Protein AF-A0ABD6F3B0-F1 (afdb_monomer_lite)

pLDDT: mean 87.51, std 12.32, range [41.25, 98.06]

Structure (mmCIF, N/CA/C/O backbone):
data_AF-A0ABD6F3B0-F1
#
_entry.id   AF-A0ABD6F3B0-F1
#
loop_
_atom_site.group_PDB
_atom_site.id
_atom_site.type_symbol
_atom_site.label_atom_id
_atom_site.label_alt_id
_atom_site.label_comp_id
_atom_site.label_asym_id
_atom_site.label_entity_id
_atom_site.label_seq_id
_atom_site.pdbx_PDB_ins_code
_atom_site.Cartn_x
_atom_site.Cartn_y
_atom_site.Cartn_z
_atom_site.occupancy
_atom_site.B_iso_or_equiv
_atom_site.auth_seq_id
_atom_site.auth_comp_id
_atom_site.auth_asym_id
_atom_site.auth_atom_id
_atom_site.pdbx_PDB_model_num
ATOM 1 N N . MET A 1 1 ? -14.145 -6.549 4.701 1.00 84.44 1 MET A N 1
ATOM 2 C CA . MET A 1 1 ? -13.420 -6.469 5.987 1.00 84.44 1 MET A CA 1
ATOM 3 C C . MET A 1 1 ? -13.055 -7.838 6.574 1.00 84.44 1 MET A C 1
ATOM 5 O O . MET A 1 1 ? -12.293 -7.881 7.527 1.00 84.44 1 MET A O 1
ATOM 9 N N . GLU A 1 2 ? -13.506 -8.958 5.993 1.00 87.50 2 GLU A N 1
ATOM 10 C CA . GLU A 1 2 ? -13.265 -10.314 6.526 1.00 87.50 2 GLU A CA 1
ATOM 11 C C . GLU A 1 2 ? -11.791 -10.678 6.769 1.00 87.50 2 GLU A C 1
ATOM 13 O O . GLU A 1 2 ? -11.480 -11.280 7.791 1.00 87.50 2 GLU A O 1
ATOM 18 N N . VAL A 1 3 ? -10.865 -10.265 5.891 1.00 90.44 3 VAL A N 1
ATOM 19 C CA . VAL A 1 3 ? -9.419 -10.471 6.120 1.00 90.44 3 VAL A CA 1
ATOM 20 C C . VAL A 1 3 ? -8.982 -9.819 7.434 1.00 90.44 3 VAL A C 1
ATOM 22 O O . VAL A 1 3 ? -8.340 -10.469 8.251 1.00 90.44 3 VAL A O 1
ATOM 25 N N . MET A 1 4 ? -9.394 -8.571 7.672 1.00 93.69 4 MET A N 1
ATOM 26 C CA . MET A 1 4 ? -9.050 -7.837 8.891 1.00 93.69 4 MET A CA 1
ATOM 27 C C . MET A 1 4 ? -9.622 -8.532 10.134 1.00 93.69 4 MET A C 1
ATOM 29 O O . MET A 1 4 ? -8.889 -8.766 11.089 1.00 93.69 4 MET A O 1
ATOM 33 N N . ARG A 1 5 ? -10.887 -8.982 10.089 1.00 91.25 5 ARG A N 1
ATOM 34 C CA . ARG A 1 5 ? -11.511 -9.749 11.186 1.00 91.25 5 ARG A CA 1
ATOM 35 C C . ARG A 1 5 ? -10.781 -11.054 11.481 1.00 91.25 5 ARG A C 1
ATOM 37 O O . ARG A 1 5 ? -10.513 -11.355 12.640 1.00 91.25 5 ARG A O 1
ATOM 44 N N . LYS A 1 6 ? -10.451 -11.824 10.441 1.00 93.25 6 LYS A N 1
ATOM 45 C CA . LYS A 1 6 ? -9.806 -13.138 10.572 1.00 93.25 6 LYS A CA 1
ATOM 46 C C . LYS A 1 6 ? -8.442 -13.051 11.257 1.00 93.25 6 LYS A C 1
ATOM 48 O O . LYS A 1 6 ? -8.112 -13.931 12.042 1.00 93.25 6 LYS A O 1
ATOM 53 N N . PHE A 1 7 ? -7.681 -11.996 10.975 1.00 94.81 7 PHE A N 1
ATOM 54 C CA . PHE A 1 7 ? -6.389 -11.727 11.615 1.00 94.81 7 PHE A CA 1
ATOM 55 C C . PHE A 1 7 ? -6.493 -10.813 12.843 1.00 94.81 7 PHE A C 1
ATOM 57 O O . PHE A 1 7 ? -5.473 -10.431 13.407 1.00 94.81 7 PHE A O 1
ATOM 64 N N . GLN A 1 8 ? -7.715 -10.470 13.266 1.00 95.31 8 GLN A N 1
ATOM 65 C CA . GLN A 1 8 ? -7.997 -9.584 14.399 1.00 95.31 8 GLN A CA 1
ATOM 66 C C . GLN A 1 8 ? -7.338 -8.196 14.281 1.00 95.31 8 GLN A C 1
ATOM 68 O O . GLN A 1 8 ? -7.067 -7.534 15.282 1.00 95.31 8 GLN A O 1
ATOM 73 N N . TRP A 1 9 ? -7.104 -7.727 13.055 1.00 95.88 9 TRP A N 1
ATOM 74 C CA . TRP A 1 9 ? -6.620 -6.378 12.787 1.00 95.88 9 TRP A CA 1
ATOM 75 C C . TRP A 1 9 ? -7.778 -5.388 12.891 1.00 95.88 9 TRP A C 1
ATOM 77 O O . TRP A 1 9 ? -8.666 -5.365 12.040 1.00 95.88 9 TRP A O 1
ATOM 87 N N . ARG A 1 10 ? -7.762 -4.574 13.949 1.00 95.50 10 ARG A N 1
ATOM 88 C CA . ARG A 1 10 ? -8.810 -3.579 14.224 1.00 95.50 10 ARG A CA 1
ATOM 89 C C . ARG A 1 10 ? -8.537 -2.220 13.600 1.00 95.50 10 ARG A C 1
ATOM 91 O O . ARG A 1 10 ? -9.472 -1.486 13.336 1.00 95.50 10 ARG A O 1
ATOM 98 N N . GLU A 1 11 ? -7.279 -1.900 13.324 1.00 95.94 11 GLU A N 1
ATOM 99 C CA . GLU A 1 11 ? -6.875 -0.601 12.791 1.00 95.94 11 GLU A CA 1
ATOM 100 C C . GLU A 1 11 ? -5.984 -0.793 11.568 1.00 95.94 11 GLU A C 1
ATOM 102 O O . GLU A 1 11 ? -5.012 -1.556 11.597 1.00 95.94 11 GLU A O 1
ATOM 107 N N . PHE A 1 12 ? -6.297 -0.093 10.478 1.00 97.00 12 PHE A N 1
ATOM 108 C CA . PHE A 1 12 ? -5.465 -0.120 9.281 1.00 97.00 12 PHE A CA 1
ATOM 109 C C . PHE A 1 12 ? -5.512 1.192 8.499 1.00 97.00 12 PHE A C 1
ATOM 111 O O . PHE A 1 12 ? -6.480 1.953 8.544 1.00 97.00 12 PHE A O 1
ATOM 118 N N . ALA A 1 13 ? -4.452 1.449 7.739 1.00 97.81 13 ALA A N 1
ATOM 119 C CA . ALA A 1 13 ? -4.413 2.538 6.776 1.00 97.81 13 ALA A CA 1
ATOM 120 C C . ALA A 1 13 ? -4.858 2.047 5.393 1.00 97.81 13 ALA A C 1
ATOM 122 O O . ALA A 1 13 ? -4.471 0.963 4.967 1.00 97.81 13 ALA A O 1
ATOM 123 N N . PHE A 1 14 ? -5.630 2.853 4.665 1.00 97.12 14 PHE A N 1
ATOM 124 C CA . PHE A 1 14 ? -6.062 2.568 3.300 1.00 97.12 14 PHE A CA 1
ATOM 125 C C . PHE A 1 14 ? -5.453 3.545 2.293 1.00 97.12 14 PHE A C 1
ATOM 127 O O . PHE A 1 14 ? -5.694 4.755 2.352 1.00 97.12 14 PHE A O 1
ATOM 134 N N . PHE A 1 15 ? -4.649 3.014 1.375 1.00 97.00 15 PHE A N 1
ATOM 135 C CA . PHE A 1 15 ? -3.940 3.766 0.345 1.00 97.00 15 PHE A CA 1
ATOM 136 C C . PHE A 1 15 ? -4.421 3.301 -1.028 1.00 97.00 15 PHE A C 1
ATOM 138 O O . PHE A 1 15 ? -4.426 2.103 -1.313 1.00 97.00 15 PHE A O 1
ATOM 145 N N . TYR A 1 16 ? -4.830 4.230 -1.889 1.00 94.81 16 TYR A N 1
ATOM 146 C CA . TYR A 1 16 ? -5.362 3.878 -3.203 1.00 94.81 16 TYR A CA 1
ATOM 147 C C . TYR A 1 16 ? -4.930 4.853 -4.291 1.00 94.81 16 TYR A C 1
ATOM 149 O O . TYR A 1 16 ? -4.895 6.057 -4.064 1.00 94.81 16 TYR A O 1
ATOM 157 N N . SER A 1 17 ? -4.631 4.351 -5.487 1.00 91.75 17 SER A N 1
ATOM 158 C CA . SER A 1 17 ? -4.384 5.199 -6.658 1.00 91.75 17 SER A CA 1
ATOM 159 C C . SER A 1 17 ? -5.673 5.493 -7.421 1.00 91.75 17 SER A C 1
ATOM 161 O O . SER A 1 17 ? -6.550 4.633 -7.495 1.00 91.75 17 SER A O 1
ATOM 163 N N . LEU A 1 18 ? -5.755 6.659 -8.064 1.00 83.94 18 LEU A N 1
ATOM 164 C CA . LEU A 1 18 ? -6.753 6.928 -9.099 1.00 83.94 18 LEU A CA 1
ATOM 165 C C . LEU A 1 18 ? -6.061 7.126 -10.447 1.00 83.94 18 LEU A C 1
ATOM 167 O O . LEU A 1 18 ? -5.337 8.096 -10.644 1.00 83.94 18 LEU A O 1
ATOM 171 N N . THR A 1 19 ? -6.304 6.245 -11.410 1.00 70.81 19 THR A N 1
ATOM 172 C CA . THR A 1 19 ? -5.935 6.509 -12.801 1.00 70.81 19 THR A CA 1
ATOM 173 C C . THR A 1 19 ? -6.893 7.504 -13.446 1.00 70.81 19 THR A C 1
ATOM 175 O O . THR A 1 19 ? -8.114 7.497 -13.243 1.00 70.81 19 THR A O 1
ATOM 178 N N . THR A 1 20 ? -6.326 8.352 -14.297 1.00 62.16 20 THR A N 1
ATOM 179 C CA . THR A 1 20 ? -7.057 9.309 -15.128 1.00 62.16 20 THR A CA 1
ATOM 180 C C . THR A 1 20 ? -7.864 8.621 -16.234 1.00 62.16 20 THR A C 1
ATOM 182 O O . THR A 1 20 ? -8.819 9.197 -16.757 1.00 62.16 20 THR A O 1
ATOM 185 N N . THR A 1 21 ? -7.552 7.364 -16.567 1.00 59.34 21 THR A N 1
ATOM 186 C CA . THR A 1 21 ? -8.248 6.626 -17.627 1.00 59.34 21 THR A CA 1
ATOM 187 C C . THR A 1 21 ? -9.588 6.057 -17.137 1.00 59.34 21 THR A C 1
ATOM 189 O O . THR A 1 21 ? -9.670 5.366 -16.124 1.00 59.34 21 THR A O 1
ATOM 192 N N . ARG A 1 22 ? -10.686 6.296 -17.876 1.00 54.09 22 ARG A N 1
ATOM 193 C CA . ARG A 1 22 ? -12.033 5.797 -17.504 1.00 54.09 22 ARG A CA 1
ATOM 194 C C . ARG A 1 22 ? -12.107 4.269 -17.354 1.00 54.09 22 ARG A C 1
ATOM 196 O O . ARG A 1 22 ? -12.860 3.794 -16.513 1.00 54.09 22 ARG A O 1
ATOM 203 N N . LYS A 1 23 ? -11.325 3.507 -18.131 1.00 54.81 23 LYS A N 1
ATOM 204 C CA . LYS A 1 23 ? -11.248 2.032 -18.047 1.00 54.81 23 LYS A CA 1
ATOM 205 C C . LYS A 1 23 ? -10.444 1.528 -16.843 1.00 54.81 23 LYS A C 1
ATOM 207 O O . LYS A 1 23 ? -10.473 0.334 -16.555 1.00 54.81 23 LYS A O 1
ATOM 212 N N . GLY A 1 24 ? -9.715 2.411 -16.167 1.00 60.75 24 GLY A N 1
ATOM 213 C CA . GLY A 1 24 ? -8.752 2.019 -15.159 1.00 60.75 24 GLY A CA 1
ATOM 214 C C . GLY A 1 24 ? -9.192 2.239 -13.715 1.00 60.75 24 GLY A C 1
ATOM 215 O O . GLY A 1 24 ? -8.512 1.691 -12.872 1.00 60.75 24 GLY A O 1
ATOM 216 N N . ARG A 1 25 ? -10.305 2.941 -13.426 1.00 75.94 25 ARG A N 1
ATOM 217 C CA . ARG A 1 25 ? -10.750 3.371 -12.074 1.00 75.94 25 ARG A CA 1
ATOM 218 C C . ARG A 1 25 ? -11.211 2.239 -11.138 1.00 75.94 25 ARG A C 1
ATOM 220 O O . ARG A 1 25 ? -12.235 2.350 -10.469 1.00 75.94 25 ARG A O 1
ATOM 227 N N . LYS A 1 26 ? -10.511 1.114 -11.086 1.00 86.88 26 LYS A N 1
ATOM 228 C CA . LYS A 1 26 ? -10.891 -0.026 -10.244 1.00 86.88 26 LYS A CA 1
ATOM 229 C C . LYS A 1 26 ? -10.703 0.308 -8.771 1.00 86.88 26 LYS A C 1
ATOM 231 O O . LYS A 1 26 ? -11.579 0.010 -7.962 1.00 86.88 26 LYS A O 1
ATOM 236 N N . CYS A 1 27 ? -9.618 1.001 -8.437 1.00 90.12 27 CYS A N 1
ATOM 237 C CA . CYS A 1 27 ? -9.350 1.395 -7.062 1.00 90.12 27 CYS A CA 1
ATOM 238 C C . CYS A 1 27 ? -10.310 2.473 -6.560 1.00 90.12 27 CYS A C 1
ATOM 240 O O . CYS A 1 27 ? -10.605 2.478 -5.371 1.00 90.12 27 CYS A O 1
ATOM 242 N N . TYR A 1 28 ? -10.895 3.288 -7.449 1.00 89.62 28 TYR A N 1
ATOM 243 C CA . TYR A 1 28 ? -12.024 4.166 -7.113 1.00 89.62 28 TYR A CA 1
ATOM 244 C C . TYR A 1 28 ? -13.231 3.379 -6.589 1.00 89.62 28 TYR A C 1
ATOM 246 O O . TYR A 1 28 ? -13.809 3.746 -5.567 1.00 89.62 28 TYR A O 1
ATOM 254 N N . TYR A 1 29 ? -13.614 2.293 -7.270 1.00 89.50 29 TYR A N 1
ATOM 255 C CA . TYR A 1 29 ? -14.739 1.466 -6.832 1.00 89.50 29 TYR A CA 1
ATOM 256 C C . TYR A 1 29 ? -14.416 0.719 -5.540 1.00 89.50 29 TYR A C 1
ATOM 258 O O . TYR A 1 29 ? -15.250 0.710 -4.644 1.00 89.50 29 TYR A O 1
ATOM 266 N N . VAL A 1 30 ? -13.196 0.185 -5.389 1.00 91.44 30 VAL A N 1
ATOM 267 C CA . VAL A 1 30 ? -12.743 -0.417 -4.119 1.00 91.44 30 VAL A CA 1
ATOM 268 C C . VAL A 1 30 ? -12.859 0.589 -2.974 1.00 91.44 30 VAL A C 1
ATOM 270 O O . VAL A 1 30 ? -13.434 0.280 -1.938 1.00 91.44 30 VAL A O 1
ATOM 273 N N . GLN A 1 31 ? -12.370 1.809 -3.184 1.00 93.00 31 GLN A N 1
ATOM 274 C CA . GLN A 1 31 ? -12.497 2.929 -2.255 1.00 93.00 31 GLN A CA 1
ATOM 275 C C . GLN A 1 31 ? -13.963 3.212 -1.888 1.00 93.00 31 GLN A C 1
ATOM 277 O O . GLN A 1 31 ? -14.307 3.345 -0.712 1.00 93.00 31 GLN A O 1
ATOM 282 N N . LYS A 1 32 ? -14.837 3.304 -2.894 1.00 91.44 32 LYS A N 1
ATOM 283 C CA . LYS A 1 32 ? -16.260 3.593 -2.700 1.00 91.44 32 LYS A CA 1
ATOM 284 C C . LYS A 1 32 ? -16.945 2.494 -1.885 1.00 91.44 32 LYS A C 1
ATOM 286 O O . LYS A 1 32 ? -17.617 2.801 -0.905 1.00 91.44 32 LYS A O 1
ATOM 291 N N . GLU A 1 33 ? -16.727 1.234 -2.249 1.00 89.50 33 GLU A N 1
ATOM 292 C CA . GLU A 1 33 ? -17.300 0.089 -1.539 1.00 89.50 33 GLU A CA 1
ATOM 293 C C . GLU A 1 33 ? -16.752 -0.035 -0.120 1.00 89.50 33 GLU A C 1
ATOM 295 O O . GLU A 1 33 ? -17.518 -0.273 0.810 1.00 89.50 33 GLU A O 1
ATOM 300 N N . LEU A 1 34 ? -15.453 0.207 0.083 1.00 91.06 34 LEU A N 1
ATOM 301 C CA . LEU A 1 34 ? -14.850 0.194 1.414 1.00 91.06 34 LEU A CA 1
ATOM 302 C C . LEU A 1 34 ? -15.521 1.215 2.345 1.00 91.06 34 LEU A C 1
ATOM 304 O O . LEU A 1 34 ? -15.797 0.902 3.499 1.00 91.06 34 LEU A O 1
ATOM 308 N N . SER A 1 35 ? -15.832 2.408 1.829 1.00 86.56 35 SER A N 1
ATOM 309 C CA . SER A 1 35 ? -16.587 3.426 2.565 1.00 86.56 35 SER A CA 1
ATOM 310 C C . SER A 1 35 ? -18.023 3.008 2.880 1.00 86.56 35 SER A C 1
ATOM 312 O O . SER A 1 35 ? -18.506 3.318 3.964 1.00 86.56 35 SER A O 1
ATOM 314 N N . ASN A 1 36 ? -18.695 2.292 1.976 1.00 86.94 36 ASN A N 1
ATOM 315 C CA . ASN A 1 36 ? -20.057 1.811 2.217 1.00 86.94 36 ASN A CA 1
ATOM 316 C C . ASN A 1 36 ? -20.091 0.739 3.312 1.00 86.94 36 ASN A C 1
ATOM 318 O O . ASN A 1 36 ? -20.965 0.757 4.175 1.00 86.94 36 ASN A O 1
ATOM 322 N N . VAL A 1 37 ? -19.135 -0.195 3.284 1.00 86.25 37 VAL A N 1
ATOM 323 C CA . VAL A 1 37 ? -19.123 -1.319 4.227 1.00 86.25 37 VAL A CA 1
ATOM 324 C C . VAL A 1 37 ? -18.544 -0.954 5.586 1.00 86.25 37 VAL A C 1
ATOM 326 O O . VAL A 1 37 ? -18.808 -1.680 6.533 1.00 86.25 37 VAL A O 1
ATOM 329 N N . GLN A 1 38 ? -17.790 0.142 5.725 1.00 82.81 38 GLN A N 1
ATOM 330 C CA . GLN A 1 38 ? -17.186 0.544 7.003 1.00 82.81 38 GLN A CA 1
ATOM 331 C C . GLN A 1 38 ? -18.221 0.637 8.137 1.00 82.81 38 GLN A C 1
ATOM 333 O O . GLN A 1 38 ? -17.975 0.144 9.230 1.00 82.81 38 GLN A O 1
ATOM 338 N N . ASN A 1 39 ? -19.414 1.166 7.854 1.00 81.50 39 ASN A N 1
ATOM 339 C CA . ASN A 1 39 ? -20.488 1.294 8.847 1.00 81.50 39 ASN A CA 1
ATOM 340 C C . ASN A 1 39 ? -21.053 -0.055 9.332 1.00 81.50 39 ASN A C 1
ATOM 342 O O . ASN A 1 39 ? -21.766 -0.093 10.329 1.00 81.50 39 ASN A O 1
ATOM 346 N N . LEU A 1 40 ? -20.756 -1.156 8.634 1.00 86.44 40 LEU A N 1
ATOM 347 C CA . LEU A 1 40 ? -21.190 -2.507 9.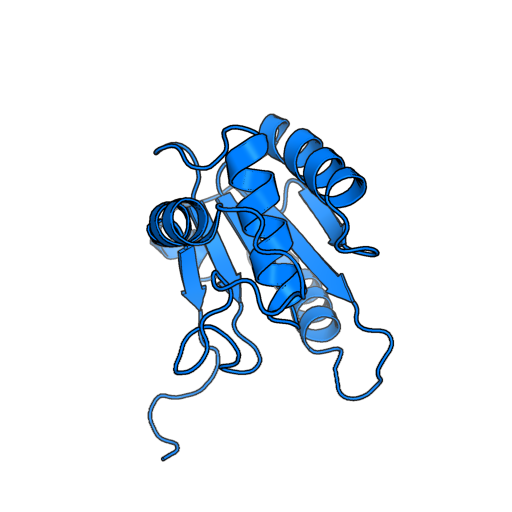000 1.00 86.44 40 LEU A CA 1
ATOM 348 C C . LEU A 1 40 ? -20.207 -3.215 9.949 1.00 86.44 40 LEU A C 1
ATOM 350 O O . LEU A 1 40 ? -20.538 -4.278 10.467 1.00 86.44 40 LEU A O 1
ATOM 354 N N . TYR A 1 41 ? -19.011 -2.656 10.164 1.00 87.94 41 TYR A N 1
ATOM 355 C CA . TYR A 1 41 ? -17.942 -3.255 10.970 1.00 87.94 41 TYR A CA 1
ATOM 356 C C . TYR A 1 41 ? -17.472 -2.263 12.036 1.00 87.94 41 TYR A C 1
ATOM 358 O O . TYR A 1 41 ? -16.452 -1.600 11.873 1.00 87.94 41 TYR A O 1
ATOM 366 N N . SER A 1 42 ? -18.229 -2.142 13.128 1.00 87.56 42 SER A N 1
ATOM 367 C CA . SER A 1 42 ? -17.938 -1.190 14.212 1.00 87.56 42 SER A CA 1
ATOM 368 C C . SER A 1 42 ? -16.669 -1.511 15.011 1.00 87.56 42 SER A C 1
ATOM 370 O O . SER A 1 42 ? -16.184 -0.658 15.747 1.00 87.56 42 SER A O 1
ATOM 372 N N . ASP A 1 43 ? -16.131 -2.723 14.878 1.00 90.31 43 ASP A N 1
ATOM 373 C CA . ASP A 1 43 ? -14.907 -3.193 15.529 1.00 90.31 43 ASP A CA 1
ATOM 374 C C . ASP A 1 43 ? -13.632 -2.942 14.706 1.00 90.31 43 ASP A C 1
ATOM 376 O O . ASP A 1 43 ? -12.535 -3.270 15.167 1.00 90.31 43 ASP A O 1
ATOM 380 N N . ILE A 1 44 ? -13.767 -2.388 13.493 1.00 94.19 44 ILE A N 1
ATOM 381 C CA . ILE A 1 44 ? -12.665 -2.148 12.561 1.00 94.19 44 ILE A CA 1
ATOM 382 C C . ILE A 1 44 ? -12.674 -0.697 12.074 1.00 94.19 44 ILE A C 1
ATOM 384 O O . ILE A 1 44 ? -13.647 -0.214 11.496 1.00 94.19 44 ILE A O 1
ATOM 388 N N . GLU A 1 45 ? -11.532 -0.029 12.203 1.00 93.38 45 GLU A N 1
ATOM 389 C CA . GLU A 1 45 ? -11.348 1.374 11.864 1.00 93.38 45 GLU A CA 1
ATOM 390 C C . GLU A 1 45 ? -10.295 1.596 10.766 1.00 93.38 45 GLU A C 1
ATOM 392 O O . GLU A 1 45 ? -9.190 1.042 10.771 1.00 93.38 45 GLU A O 1
ATOM 397 N N . ILE A 1 46 ? -10.635 2.481 9.823 1.00 95.25 46 ILE A N 1
ATOM 398 C CA . ILE A 1 46 ? -9.699 3.022 8.834 1.00 95.25 46 ILE A CA 1
ATOM 399 C C . ILE A 1 46 ? -9.049 4.280 9.423 1.00 95.25 46 ILE A C 1
ATOM 401 O O . ILE A 1 46 ? -9.522 5.393 9.192 1.00 95.25 46 ILE A O 1
ATOM 405 N N . VAL A 1 47 ? -7.947 4.113 10.157 1.00 95.88 47 VAL A N 1
ATOM 406 C CA . VAL A 1 47 ? -7.271 5.205 10.897 1.00 95.88 47 VAL A CA 1
ATOM 407 C C . VAL A 1 47 ? -6.608 6.247 9.991 1.00 95.88 47 VAL A C 1
ATOM 409 O O . VAL A 1 47 ? -6.313 7.373 10.396 1.00 95.88 47 VAL A O 1
ATOM 412 N N . LEU A 1 48 ? -6.341 5.883 8.736 1.00 96.62 48 LEU A N 1
ATOM 413 C CA . LEU A 1 48 ? -5.823 6.798 7.730 1.00 96.62 48 LEU A CA 1
ATOM 414 C C . LEU A 1 48 ? -6.297 6.387 6.347 1.00 96.62 48 LEU A C 1
ATOM 416 O O . LEU A 1 48 ? -6.188 5.229 5.960 1.00 96.62 48 LEU A O 1
ATOM 420 N N . LYS A 1 49 ? -6.729 7.367 5.560 1.00 95.94 49 LYS A N 1
ATOM 421 C CA . LYS A 1 49 ? -7.146 7.177 4.177 1.00 95.94 49 LYS A CA 1
ATOM 422 C C . LYS A 1 49 ? -6.418 8.149 3.263 1.00 95.94 49 LYS A C 1
ATOM 424 O O . LYS A 1 49 ? -6.487 9.364 3.472 1.00 95.94 49 LYS A O 1
ATOM 429 N N . ARG A 1 50 ? -5.712 7.631 2.257 1.00 95.56 50 ARG A N 1
ATOM 430 C CA . ARG A 1 50 ? -4.917 8.440 1.326 1.00 95.56 50 ARG A CA 1
ATOM 431 C C . ARG A 1 50 ? -5.111 8.009 -0.118 1.00 95.56 50 ARG A C 1
ATOM 433 O O . ARG A 1 50 ? -4.974 6.838 -0.457 1.00 95.56 50 ARG A O 1
ATOM 440 N N . GLN A 1 51 ? -5.399 9.000 -0.952 1.00 93.56 51 GLN A N 1
ATOM 441 C CA . GLN A 1 51 ? -5.268 8.880 -2.391 1.00 93.56 51 GLN A CA 1
ATOM 442 C C . GLN A 1 51 ? -3.797 9.090 -2.769 1.00 93.56 51 GLN A C 1
ATOM 444 O O . GLN A 1 51 ? -3.121 9.939 -2.189 1.00 93.56 51 GLN A O 1
ATOM 449 N N . ILE A 1 52 ? -3.312 8.292 -3.712 1.00 92.38 52 ILE A N 1
ATOM 450 C CA . ILE A 1 52 ? -2.002 8.428 -4.341 1.00 92.38 52 ILE A CA 1
ATOM 451 C C . ILE A 1 52 ? -2.244 9.067 -5.705 1.00 92.38 52 ILE A C 1
ATOM 453 O O . ILE A 1 52 ? -2.710 8.399 -6.632 1.00 92.38 52 ILE A O 1
ATOM 457 N N . ASP A 1 53 ? -1.965 10.365 -5.784 1.00 85.25 53 ASP A N 1
ATOM 458 C CA . ASP A 1 53 ? -2.123 11.164 -7.003 1.00 85.25 53 ASP A CA 1
ATOM 459 C C . ASP A 1 53 ? -0.960 10.936 -7.971 1.00 85.25 53 ASP A C 1
ATOM 461 O O . ASP A 1 53 ? -1.155 10.747 -9.170 1.00 85.25 53 ASP A O 1
ATOM 465 N N . GLU A 1 54 ? 0.251 10.878 -7.421 1.00 87.12 54 GLU A N 1
ATOM 466 C CA . GLU A 1 54 ? 1.495 10.721 -8.161 1.00 87.12 54 GLU A CA 1
ATOM 467 C C . GLU A 1 54 ? 2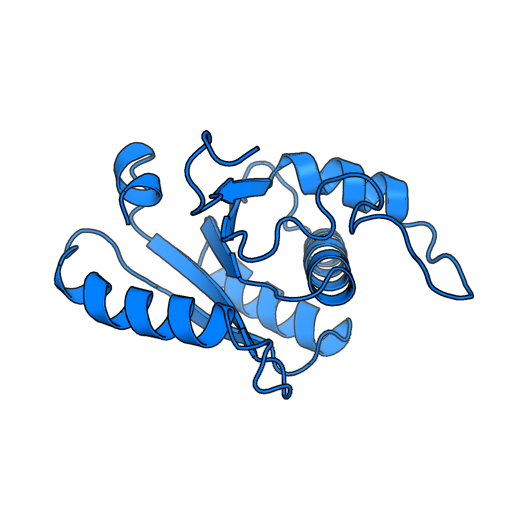.309 9.575 -7.563 1.00 87.12 54 GLU A C 1
ATOM 469 O O . GLU A 1 54 ? 2.364 9.379 -6.346 1.00 87.12 54 GLU A O 1
ATOM 474 N N . ALA A 1 55 ? 2.919 8.781 -8.442 1.00 86.94 55 ALA A N 1
ATOM 475 C CA . ALA A 1 55 ? 3.713 7.621 -8.058 1.00 86.94 55 ALA A CA 1
ATOM 476 C C . ALA A 1 55 ? 5.219 7.920 -8.001 1.00 86.94 55 ALA A C 1
ATOM 478 O O . ALA A 1 55 ? 6.024 6.996 -8.017 1.00 86.94 55 ALA A O 1
ATOM 479 N N . ASP A 1 56 ? 5.611 9.192 -7.925 1.00 90.00 56 ASP A N 1
ATOM 480 C CA . ASP A 1 56 ? 7.007 9.566 -7.737 1.00 90.00 56 ASP A CA 1
ATOM 481 C C . ASP A 1 56 ? 7.491 9.257 -6.306 1.00 90.00 56 ASP A C 1
ATOM 483 O O . ASP A 1 56 ? 6.724 9.200 -5.338 1.00 90.00 56 ASP A O 1
ATOM 487 N N . SER A 1 57 ? 8.806 9.084 -6.169 1.00 88.00 57 SER A N 1
ATOM 488 C CA . SER A 1 57 ? 9.450 8.712 -4.904 1.00 88.00 57 SER A CA 1
ATOM 489 C C . SER A 1 57 ? 9.175 9.710 -3.772 1.00 88.00 57 SER A C 1
ATOM 491 O O . SER A 1 57 ? 8.931 9.310 -2.634 1.00 88.00 57 SER A O 1
ATOM 493 N N . LYS A 1 58 ? 9.169 11.020 -4.050 1.00 92.12 58 LYS A N 1
ATOM 494 C CA . LYS A 1 58 ? 9.014 12.047 -3.010 1.00 92.12 58 LYS A CA 1
ATOM 495 C C . LYS A 1 58 ? 7.599 12.025 -2.440 1.00 92.12 58 LYS A C 1
ATOM 497 O O . LYS A 1 58 ? 7.437 12.019 -1.215 1.00 92.12 58 LYS A O 1
ATOM 502 N N . THR A 1 59 ? 6.589 11.991 -3.306 1.00 92.50 59 THR A N 1
ATOM 503 C CA . THR A 1 59 ? 5.180 11.930 -2.897 1.00 92.50 59 THR A CA 1
ATOM 504 C C . THR A 1 59 ? 4.894 10.645 -2.132 1.00 92.50 59 THR A C 1
ATOM 506 O O . THR A 1 59 ? 4.356 10.689 -1.020 1.00 92.50 59 THR A O 1
ATOM 509 N N . MET A 1 60 ? 5.329 9.503 -2.666 1.00 94.69 60 MET A N 1
ATOM 510 C CA . MET A 1 60 ? 5.080 8.197 -2.062 1.00 94.69 60 MET A CA 1
ATOM 511 C C . MET A 1 60 ? 5.731 8.064 -0.679 1.00 94.69 60 MET A C 1
ATOM 513 O O . MET A 1 60 ? 5.076 7.638 0.275 1.00 94.69 60 MET A O 1
ATOM 517 N N . ARG A 1 61 ? 6.987 8.503 -0.524 1.00 96.00 61 ARG A N 1
ATOM 518 C CA . ARG A 1 61 ? 7.680 8.506 0.775 1.00 96.00 61 ARG A CA 1
ATOM 519 C C . ARG A 1 61 ? 6.986 9.389 1.805 1.00 96.00 61 ARG A C 1
ATOM 521 O O . ARG A 1 61 ? 6.823 8.976 2.949 1.00 96.00 61 ARG A O 1
ATOM 528 N N . LYS A 1 62 ? 6.507 10.575 1.414 1.00 94.88 62 LYS A N 1
ATOM 529 C CA . LYS A 1 62 ? 5.746 11.456 2.317 1.00 94.88 62 LYS A CA 1
ATOM 530 C C . LYS A 1 62 ? 4.441 10.802 2.780 1.00 94.88 62 LYS A C 1
ATOM 532 O O . LYS A 1 62 ? 4.099 10.881 3.962 1.00 94.88 62 LYS A O 1
ATOM 537 N N . LEU A 1 63 ? 3.719 10.151 1.866 1.00 95.56 63 LEU A N 1
ATOM 538 C CA . LEU A 1 63 ? 2.492 9.422 2.193 1.00 95.56 63 LEU A CA 1
ATOM 539 C C . LEU A 1 63 ? 2.775 8.267 3.161 1.00 95.56 63 LEU A C 1
ATOM 541 O O . LEU A 1 63 ? 2.091 8.147 4.179 1.00 95.56 63 LEU A O 1
ATOM 545 N N . LEU A 1 64 ? 3.806 7.466 2.887 1.00 96.81 64 LEU A N 1
ATOM 546 C CA . LEU A 1 64 ? 4.210 6.345 3.736 1.00 96.81 64 LEU A CA 1
ATOM 547 C C . LEU A 1 64 ? 4.704 6.798 5.108 1.00 96.81 64 LEU A C 1
ATOM 549 O O . LEU A 1 64 ? 4.256 6.250 6.108 1.00 96.81 64 LEU A O 1
ATOM 553 N N . SER A 1 65 ? 5.510 7.857 5.184 1.00 95.88 65 SER A N 1
ATOM 554 C CA . SER A 1 65 ? 5.948 8.457 6.450 1.00 95.88 65 SER A CA 1
ATOM 555 C C . SER A 1 65 ? 4.755 8.904 7.311 1.00 95.88 65 SER A C 1
ATOM 557 O O . SER A 1 65 ? 4.682 8.593 8.501 1.00 95.88 65 SER A O 1
ATOM 559 N N . SER A 1 66 ? 3.737 9.529 6.701 1.00 93.88 66 SER A N 1
ATOM 560 C CA . SER A 1 66 ? 2.484 9.870 7.396 1.00 93.88 66 SER A CA 1
ATOM 561 C C . SER A 1 66 ? 1.662 8.645 7.814 1.00 93.88 66 SER A C 1
ATOM 563 O O . SER A 1 66 ? 0.854 8.759 8.739 1.00 93.88 66 SER A O 1
ATOM 565 N N . GLY A 1 67 ? 1.773 7.525 7.098 1.00 96.62 67 GLY A N 1
ATOM 566 C CA . GLY A 1 67 ? 1.124 6.263 7.450 1.00 96.62 67 GLY A CA 1
ATOM 567 C C . GLY A 1 67 ? 1.850 5.528 8.572 1.00 96.62 67 GLY A C 1
ATOM 568 O O . GLY A 1 67 ? 1.207 4.992 9.471 1.00 96.62 67 GLY A O 1
ATOM 569 N N . LYS A 1 68 ? 3.185 5.575 8.569 1.00 96.81 68 LYS A N 1
ATOM 570 C CA . LYS A 1 68 ? 4.069 4.933 9.545 1.00 96.81 68 LYS A CA 1
ATOM 571 C C . LYS A 1 68 ? 3.766 5.349 10.983 1.00 96.81 68 LYS A C 1
ATOM 573 O O . LYS A 1 68 ? 3.865 4.532 11.890 1.00 96.81 68 LYS A O 1
ATOM 578 N N . SER A 1 69 ? 3.358 6.593 11.217 1.00 94.81 69 SER A N 1
ATOM 579 C CA . SER A 1 69 ? 2.998 7.065 12.561 1.00 94.81 69 SER A CA 1
ATOM 580 C C . SER A 1 69 ? 1.602 6.642 13.035 1.00 94.81 69 SER A C 1
ATOM 582 O O . SER A 1 69 ? 1.277 6.885 14.191 1.00 94.81 69 SER A O 1
ATOM 584 N N . ARG A 1 70 ? 0.775 6.034 12.172 1.00 96.50 70 ARG A N 1
ATOM 585 C CA . ARG A 1 70 ? -0.652 5.774 12.452 1.00 96.50 70 ARG A CA 1
ATOM 586 C C . ARG A 1 70 ? -1.069 4.322 12.293 1.00 96.50 70 ARG A C 1
ATOM 588 O O . ARG A 1 70 ? -2.055 3.925 12.889 1.00 96.50 70 ARG A O 1
ATOM 595 N N . ALA A 1 71 ? -0.370 3.548 11.469 1.00 97.50 71 ALA A N 1
ATOM 596 C CA . ALA A 1 71 ? -0.760 2.180 11.175 1.00 97.50 71 ALA A CA 1
ATOM 597 C C . ALA A 1 71 ? 0.449 1.264 10.977 1.00 97.50 71 ALA A C 1
ATOM 599 O O . ALA A 1 71 ? 1.573 1.693 10.697 1.00 97.50 71 ALA A O 1
ATOM 600 N N . ARG A 1 72 ? 0.182 -0.031 11.121 1.00 97.00 72 ARG A N 1
ATOM 601 C CA . ARG A 1 72 ? 1.094 -1.139 10.810 1.00 97.00 72 ARG A CA 1
ATOM 602 C C . ARG A 1 72 ? 0.545 -2.046 9.712 1.00 97.00 72 ARG A C 1
ATOM 604 O O . ARG A 1 72 ? 1.307 -2.634 8.951 1.00 97.00 72 ARG A O 1
ATOM 611 N N . ILE A 1 73 ? -0.778 -2.073 9.576 1.00 97.81 73 ILE A N 1
ATOM 612 C CA . ILE A 1 73 ? -1.490 -2.775 8.516 1.00 97.81 73 ILE A CA 1
ATOM 613 C C . ILE A 1 73 ? -1.904 -1.761 7.453 1.00 97.81 73 ILE A C 1
ATOM 615 O O . ILE A 1 73 ? -2.554 -0.756 7.753 1.00 97.81 73 ILE A O 1
ATOM 619 N N . PHE A 1 74 ? -1.523 -2.024 6.208 1.00 98.06 74 PHE A N 1
ATOM 620 C CA . PHE A 1 74 ? -1.805 -1.160 5.068 1.00 98.06 74 PHE A CA 1
ATOM 621 C C . PHE A 1 74 ? -2.649 -1.922 4.055 1.00 98.06 74 PHE A C 1
ATOM 623 O O . PHE A 1 74 ? -2.153 -2.823 3.385 1.00 98.06 74 PHE A O 1
ATOM 630 N N . LEU A 1 75 ? -3.917 -1.549 3.909 1.00 97.06 75 LEU A N 1
ATOM 631 C CA . LEU A 1 75 ? -4.729 -1.953 2.770 1.00 97.06 75 LEU A CA 1
ATOM 632 C C . LEU A 1 75 ? -4.357 -1.069 1.578 1.00 97.06 75 LEU A C 1
ATOM 634 O O . LEU A 1 75 ? -4.436 0.157 1.653 1.00 97.06 75 LEU A O 1
ATOM 638 N N . VAL A 1 76 ? -3.947 -1.683 0.477 1.00 96.19 76 VAL A N 1
ATOM 639 C CA . VAL A 1 76 ? -3.363 -0.986 -0.668 1.00 96.19 76 VAL A CA 1
ATOM 640 C C . VAL A 1 76 ? -4.099 -1.384 -1.942 1.00 96.19 76 VAL A C 1
ATOM 642 O O . VAL A 1 76 ? -4.260 -2.567 -2.233 1.00 96.19 76 VAL A O 1
ATOM 645 N N . CYS A 1 77 ? -4.538 -0.403 -2.727 1.00 94.00 77 CYS A N 1
ATOM 646 C CA . CYS A 1 77 ? -5.085 -0.630 -4.062 1.00 94.00 77 CYS A CA 1
ATOM 647 C C . CYS A 1 77 ? -4.318 0.204 -5.090 1.00 94.00 77 CYS A C 1
ATOM 649 O O . CYS A 1 77 ? -4.415 1.430 -5.099 1.00 94.00 77 CYS A O 1
ATOM 651 N N . LEU A 1 78 ? -3.566 -0.460 -5.968 1.00 91.88 78 LEU A N 1
ATOM 652 C CA . LEU A 1 78 ? -2.734 0.189 -6.985 1.00 91.88 78 LEU A CA 1
ATOM 653 C C . LEU A 1 78 ? -3.016 -0.413 -8.360 1.00 91.88 78 LEU A C 1
ATOM 655 O O . LEU A 1 78 ? -3.049 -1.636 -8.525 1.00 91.88 78 LEU A O 1
ATOM 659 N N . GLU A 1 79 ? -3.195 0.438 -9.364 1.00 87.12 79 GLU A N 1
ATOM 660 C CA . GLU A 1 79 ? -3.729 0.023 -10.668 1.00 87.12 79 GLU A CA 1
ATOM 661 C C . GLU A 1 79 ? -2.638 -0.442 -11.641 1.00 87.12 79 GLU A C 1
ATOM 663 O O . GLU A 1 79 ? -2.874 -1.347 -12.438 1.00 87.12 79 GLU A O 1
ATOM 668 N N . THR A 1 80 ? -1.423 0.100 -11.539 1.00 87.25 80 THR A N 1
ATOM 669 C CA . THR A 1 80 ? -0.305 -0.189 -12.461 1.00 87.25 80 THR A CA 1
ATOM 670 C C . THR A 1 80 ? 0.849 -0.923 -11.774 1.00 87.25 80 THR A C 1
ATOM 672 O O . THR A 1 80 ? 0.944 -0.924 -10.546 1.00 87.25 80 THR A O 1
ATOM 675 N N . GLY A 1 81 ? 1.726 -1.568 -12.553 1.00 87.94 81 GLY A N 1
ATOM 676 C CA . GLY A 1 81 ? 2.969 -2.162 -12.046 1.00 87.94 81 GLY A CA 1
ATOM 677 C C . GLY A 1 81 ? 3.922 -1.106 -11.496 1.00 87.94 81 GLY A C 1
ATOM 678 O O . GLY A 1 81 ? 4.400 -1.244 -10.374 1.00 87.94 81 GLY A O 1
ATOM 679 N N . TYR A 1 82 ? 4.075 0.004 -12.224 1.00 89.12 82 TYR A N 1
ATOM 680 C CA . TYR A 1 82 ? 4.865 1.159 -11.797 1.00 89.12 82 TYR A CA 1
ATOM 681 C C . TYR A 1 82 ? 4.460 1.658 -10.403 1.00 89.12 82 TYR A C 1
ATOM 683 O O . TYR A 1 82 ? 5.299 1.756 -9.514 1.00 89.12 82 TYR A O 1
ATOM 691 N N . GLN A 1 83 ? 3.163 1.878 -10.159 1.00 91.12 83 GLN A N 1
ATOM 692 C CA . GLN A 1 83 ? 2.668 2.286 -8.839 1.00 91.12 83 GLN A CA 1
ATOM 693 C C . GLN A 1 83 ? 3.014 1.273 -7.739 1.00 91.12 83 GLN A C 1
ATOM 695 O O . GLN A 1 83 ? 3.469 1.676 -6.670 1.00 91.12 83 GLN A O 1
ATOM 700 N N . LYS A 1 84 ? 2.826 -0.032 -7.994 1.00 92.69 84 LYS A N 1
ATOM 701 C CA . LYS A 1 84 ? 3.174 -1.103 -7.038 1.00 92.69 84 LYS A CA 1
ATOM 702 C C . LYS A 1 84 ? 4.669 -1.088 -6.712 1.00 92.69 84 LYS A C 1
ATOM 704 O O . LYS A 1 84 ? 5.043 -1.134 -5.540 1.00 92.69 84 LYS A O 1
ATOM 709 N N . ARG A 1 85 ? 5.519 -0.946 -7.736 1.00 93.56 85 ARG A N 1
ATOM 710 C CA . ARG A 1 85 ? 6.975 -0.850 -7.582 1.00 93.56 85 ARG A CA 1
ATOM 711 C C . ARG A 1 85 ? 7.373 0.356 -6.751 1.00 93.56 85 ARG A C 1
ATOM 713 O O . ARG A 1 85 ? 8.088 0.198 -5.768 1.00 93.56 85 ARG A O 1
ATOM 720 N N . GLN A 1 86 ? 6.887 1.542 -7.110 1.00 94.00 86 GLN A N 1
ATOM 721 C CA . GLN A 1 86 ? 7.243 2.783 -6.421 1.00 94.00 86 GLN A CA 1
ATOM 722 C C . GLN A 1 86 ? 6.758 2.791 -4.972 1.00 94.00 86 GLN A C 1
ATOM 724 O O . GLN A 1 86 ? 7.473 3.269 -4.089 1.00 94.00 86 GLN A O 1
ATOM 729 N N . PHE A 1 87 ? 5.593 2.196 -4.701 1.00 95.81 87 PHE A N 1
ATOM 730 C CA . PHE A 1 87 ? 5.099 2.006 -3.342 1.00 95.81 87 PHE A CA 1
ATOM 731 C C . PHE A 1 87 ? 6.057 1.142 -2.515 1.00 95.81 87 PHE A C 1
ATOM 733 O O . PHE A 1 87 ? 6.525 1.583 -1.466 1.00 95.81 87 PHE A O 1
ATOM 740 N N . MET A 1 88 ? 6.407 -0.056 -2.995 1.00 96.75 88 MET A N 1
ATOM 741 C CA . MET A 1 88 ? 7.294 -0.956 -2.248 1.00 96.75 88 MET A CA 1
ATOM 742 C C . MET A 1 88 ? 8.729 -0.436 -2.160 1.00 96.75 88 MET A C 1
ATOM 744 O O . MET A 1 88 ? 9.342 -0.536 -1.100 1.00 96.75 88 MET A O 1
ATOM 748 N N . LYS A 1 89 ? 9.246 0.200 -3.217 1.00 96.00 89 LYS A N 1
ATOM 749 C CA . LYS A 1 89 ? 10.518 0.935 -3.185 1.00 96.00 89 LYS A CA 1
ATOM 750 C C . LYS A 1 89 ? 10.516 1.988 -2.078 1.00 96.00 89 LYS A C 1
ATOM 752 O O . LYS A 1 89 ? 11.443 2.053 -1.279 1.00 96.00 89 LYS A O 1
ATOM 757 N N . SER A 1 90 ? 9.456 2.784 -1.990 1.00 96.88 90 SER A N 1
ATOM 758 C CA . SER A 1 90 ? 9.342 3.818 -0.960 1.00 96.88 90 SER A CA 1
ATOM 759 C C . SER A 1 90 ? 9.195 3.217 0.440 1.00 96.88 90 SER A C 1
ATOM 761 O O . SER A 1 90 ? 9.771 3.746 1.384 1.00 96.88 90 SER A O 1
ATOM 763 N N . ALA A 1 91 ? 8.507 2.081 0.581 1.00 97.62 91 ALA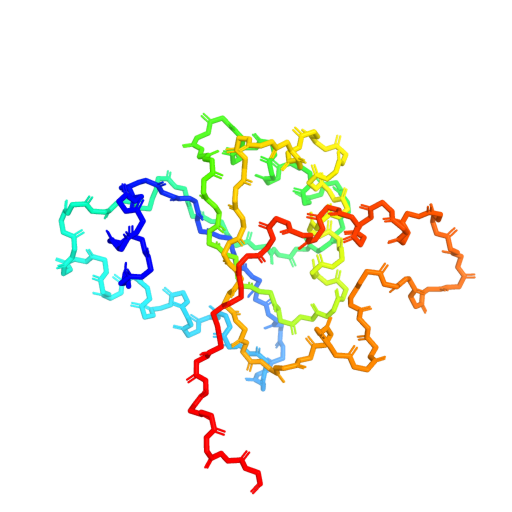 A N 1
ATOM 764 C CA . ALA A 1 91 ? 8.412 1.356 1.849 1.00 97.62 91 ALA A CA 1
ATOM 765 C C . ALA A 1 91 ? 9.778 0.836 2.323 1.00 97.62 91 ALA A C 1
ATOM 767 O O . ALA A 1 91 ? 10.077 0.912 3.515 1.00 97.62 91 ALA A O 1
ATOM 768 N N . VAL A 1 92 ? 10.625 0.360 1.403 1.00 97.12 92 VAL A N 1
ATOM 769 C CA . VAL A 1 92 ? 12.022 0.004 1.698 1.00 97.12 92 VAL A CA 1
ATOM 770 C C . VAL A 1 92 ? 12.780 1.230 2.211 1.00 97.12 92 VAL A C 1
ATOM 772 O O . VAL A 1 92 ? 13.355 1.180 3.295 1.00 97.12 92 VAL A O 1
ATOM 775 N N . LEU A 1 93 ? 12.731 2.345 1.476 1.00 96.31 93 LEU A N 1
ATOM 776 C CA . LEU A 1 93 ? 13.456 3.574 1.826 1.00 96.31 93 LEU A CA 1
ATOM 777 C C . LEU A 1 93 ? 12.987 4.204 3.149 1.00 96.31 93 LEU A C 1
ATOM 779 O O . LEU A 1 93 ? 13.774 4.846 3.838 1.00 96.31 93 LEU A O 1
ATOM 783 N N . GLU A 1 94 ? 11.725 4.003 3.528 1.00 97.00 94 GLU A N 1
ATOM 784 C CA . GLU A 1 94 ? 11.158 4.469 4.800 1.00 97.00 94 GLU A CA 1
ATOM 785 C C . GLU A 1 94 ? 11.334 3.467 5.958 1.00 97.00 94 GLU A C 1
ATOM 787 O O . GLU A 1 94 ? 10.802 3.687 7.053 1.00 97.00 94 GLU A O 1
ATOM 792 N N . ASN A 1 95 ? 12.084 2.375 5.762 1.00 96.69 95 ASN A N 1
ATOM 793 C CA . ASN A 1 95 ? 12.259 1.301 6.747 1.00 96.69 95 ASN A CA 1
ATOM 794 C C . ASN A 1 95 ? 10.913 0.741 7.246 1.00 96.69 95 ASN A C 1
ATOM 796 O O . ASN A 1 95 ? 10.684 0.612 8.449 1.00 96.69 95 ASN A O 1
ATOM 800 N N . MET A 1 96 ? 9.996 0.461 6.318 1.00 97.62 96 MET A N 1
ATOM 801 C CA . MET A 1 96 ? 8.660 -0.092 6.586 1.00 97.62 96 MET A CA 1
ATOM 802 C C . MET A 1 96 ? 8.507 -1.523 6.051 1.00 97.62 96 MET A C 1
ATOM 804 O O . MET A 1 96 ? 7.405 -1.989 5.778 1.00 97.62 96 MET A O 1
ATOM 808 N N . VAL A 1 97 ? 9.618 -2.233 5.865 1.00 96.88 97 VAL A N 1
ATOM 809 C CA . VAL A 1 97 ? 9.655 -3.633 5.402 1.00 96.88 97 VAL A CA 1
ATOM 810 C C . VAL A 1 97 ? 10.208 -4.562 6.490 1.00 96.88 97 VAL A C 1
ATOM 812 O O . VAL A 1 97 ? 10.838 -5.581 6.206 1.00 96.88 97 VAL A O 1
ATOM 815 N N . THR A 1 98 ? 9.967 -4.201 7.753 1.00 95.81 98 THR A N 1
ATOM 816 C CA . THR A 1 98 ? 10.271 -4.996 8.954 1.00 95.81 98 THR A CA 1
ATOM 817 C C . THR A 1 98 ? 9.105 -5.928 9.300 1.00 95.81 98 THR A C 1
ATOM 819 O O . THR A 1 98 ? 8.070 -5.924 8.634 1.00 95.81 98 THR A O 1
ATOM 822 N N . GLU A 1 99 ? 9.253 -6.738 10.347 1.00 94.94 99 GLU A N 1
ATOM 823 C CA . GLU A 1 99 ? 8.188 -7.625 10.844 1.00 94.94 99 GLU A CA 1
ATOM 824 C C . GLU A 1 99 ? 6.978 -6.879 11.416 1.00 94.94 99 GLU A C 1
ATOM 826 O O . GLU A 1 99 ? 5.917 -7.470 11.586 1.00 94.94 99 GLU A O 1
ATOM 831 N N . GLU A 1 100 ? 7.104 -5.574 11.653 1.00 95.50 100 GLU A N 1
ATOM 832 C CA . GLU A 1 100 ? 6.013 -4.753 12.169 1.00 95.50 100 GLU A CA 1
ATOM 833 C C . GLU A 1 100 ? 4.955 -4.416 11.112 1.00 95.50 100 GLU A C 1
ATOM 835 O O . GLU A 1 100 ? 3.878 -3.957 11.479 1.00 95.50 100 GLU A O 1
ATOM 840 N N . TYR A 1 101 ? 5.245 -4.579 9.815 1.00 97.12 101 TYR A N 1
ATOM 841 C CA . TYR A 1 101 ? 4.385 -4.083 8.738 1.00 97.12 101 TYR A CA 1
ATOM 842 C C . TYR A 1 101 ? 3.811 -5.210 7.886 1.00 97.12 101 TYR A C 1
ATOM 844 O O . TYR A 1 101 ? 4.525 -6.113 7.446 1.00 97.12 101 TYR A O 1
ATOM 852 N N . VAL A 1 102 ? 2.518 -5.090 7.578 1.00 96.62 102 VAL A N 1
ATOM 853 C CA . VAL A 1 102 ? 1.818 -5.962 6.631 1.00 96.62 102 VAL A CA 1
ATOM 854 C C . VAL A 1 102 ? 1.126 -5.117 5.574 1.00 96.62 102 VAL A C 1
ATOM 856 O O . VAL A 1 102 ? 0.437 -4.142 5.885 1.00 96.62 102 VAL A O 1
ATOM 859 N N . TYR A 1 103 ? 1.266 -5.532 4.317 1.00 97.50 103 TYR A N 1
ATOM 860 C CA . TYR A 1 103 ? 0.624 -4.887 3.181 1.00 97.50 103 TYR A CA 1
ATOM 861 C C . TYR A 1 103 ? -0.419 -5.818 2.574 1.00 97.50 103 TYR A C 1
ATOM 863 O O . TYR A 1 103 ? -0.086 -6.874 2.050 1.00 97.50 103 TYR A O 1
ATOM 871 N N . VAL A 1 104 ? -1.688 -5.430 2.617 1.00 96.56 104 VAL A N 1
ATOM 872 C CA . VAL A 1 104 ? -2.796 -6.176 2.018 1.00 96.56 104 VAL A CA 1
ATOM 873 C C . VAL A 1 104 ? -3.136 -5.535 0.679 1.00 96.56 104 VAL A C 1
ATOM 875 O O . VAL A 1 104 ? -3.754 -4.475 0.632 1.00 96.56 104 VAL A O 1
ATOM 878 N N . TYR A 1 105 ? -2.720 -6.152 -0.421 1.00 94.44 105 TYR A N 1
ATOM 879 C CA . TYR A 1 105 ? -2.977 -5.643 -1.764 1.00 94.44 105 TYR A CA 1
ATOM 880 C C . TYR A 1 105 ? -4.317 -6.159 -2.279 1.00 94.44 105 TYR A C 1
ATOM 882 O O . TYR A 1 105 ? -4.524 -7.365 -2.399 1.00 94.44 105 TYR A O 1
ATOM 890 N N . VAL A 1 106 ? -5.215 -5.240 -2.628 1.00 91.81 106 VAL A N 1
ATOM 891 C CA . VAL A 1 106 ? -6.449 -5.563 -3.350 1.00 91.81 106 VAL A CA 1
ATOM 892 C C . VAL A 1 106 ? -6.110 -5.672 -4.832 1.00 91.81 106 VAL A C 1
ATOM 894 O O . VAL A 1 106 ? -5.889 -4.660 -5.503 1.00 91.81 106 VAL A O 1
ATOM 897 N N . GLU A 1 107 ? -6.046 -6.898 -5.350 1.00 85.50 107 GLU A N 1
ATOM 898 C CA . GLU A 1 107 ? -5.693 -7.129 -6.747 1.00 85.50 107 GLU A CA 1
ATOM 899 C C . GLU A 1 107 ? -6.921 -6.999 -7.647 1.00 85.50 107 GLU A C 1
ATOM 901 O O . GLU A 1 107 ? -7.923 -7.696 -7.495 1.00 85.50 107 GLU A O 1
ATOM 906 N N . THR A 1 108 ? -6.833 -6.104 -8.631 1.00 78.88 108 THR A N 1
ATOM 907 C CA . THR A 1 108 ? -7.969 -5.744 -9.494 1.00 78.88 108 THR A CA 1
ATOM 908 C C . THR A 1 108 ? -7.761 -6.115 -10.970 1.00 78.88 108 THR A C 1
ATOM 910 O O . THR A 1 108 ? -8.658 -5.952 -11.801 1.00 78.88 108 THR A O 1
ATOM 913 N N . SER A 1 109 ? -6.586 -6.618 -11.350 1.00 71.94 109 SER A N 1
ATOM 914 C CA . SER A 1 109 ? -6.155 -6.787 -12.746 1.00 71.94 109 SER A CA 1
ATOM 915 C C . SER A 1 109 ? -5.364 -8.071 -13.063 1.00 71.94 109 SER A C 1
ATOM 917 O O . SER A 1 109 ? -5.239 -8.394 -14.239 1.00 71.94 109 SER A O 1
ATOM 919 N N . ARG A 1 110 ? -4.884 -8.838 -12.066 1.00 68.06 110 ARG A N 1
ATOM 920 C CA . ARG A 1 110 ? -3.831 -9.887 -12.172 1.00 68.06 110 ARG A CA 1
ATOM 921 C C . ARG A 1 110 ? -2.534 -9.398 -12.831 1.00 68.06 110 ARG A C 1
ATOM 923 O O . ARG A 1 110 ? -1.690 -10.200 -13.226 1.00 68.06 110 ARG A O 1
ATOM 930 N N . SER A 1 111 ? -2.368 -8.089 -12.977 1.00 66.69 111 SER A N 1
ATOM 931 C CA . SER A 1 111 ? -1.205 -7.539 -13.654 1.00 66.69 111 SER A CA 1
ATOM 932 C C . SER A 1 111 ? -0.064 -7.376 -12.658 1.00 66.69 111 SER A C 1
ATOM 934 O O . SER A 1 111 ? -0.262 -6.955 -11.520 1.00 66.69 111 SER A O 1
ATOM 936 N N . HIS A 1 112 ? 1.141 -7.697 -13.111 1.00 71.19 112 HIS A N 1
ATOM 937 C CA . HIS A 1 112 ? 2.385 -7.448 -12.392 1.00 71.19 112 HIS A CA 1
ATOM 938 C C . HIS A 1 112 ? 2.642 -8.280 -11.122 1.00 71.19 112 HIS A C 1
ATOM 940 O O . HIS A 1 112 ? 3.594 -8.013 -10.402 1.00 71.19 112 HIS A O 1
ATOM 946 N N . PHE A 1 113 ? 1.862 -9.337 -10.883 1.00 68.81 113 PHE A N 1
ATOM 947 C CA . PHE A 1 113 ? 2.160 -10.380 -9.885 1.00 68.81 113 PHE A CA 1
ATOM 948 C C . PHE A 1 113 ? 2.585 -11.723 -10.515 1.00 68.81 113 PHE A C 1
ATOM 950 O O . PHE A 1 113 ? 2.830 -12.692 -9.804 1.00 68.81 113 PHE A O 1
ATOM 957 N N . GLY A 1 114 ? 2.647 -11.787 -11.852 1.00 68.38 114 GLY A N 1
ATOM 958 C CA . GLY A 1 114 ? 2.910 -12.999 -12.636 1.00 68.38 114 GLY A CA 1
ATOM 959 C C . GLY A 1 114 ? 4.104 -12.849 -13.584 1.00 68.38 114 GLY A C 1
ATOM 960 O O . GLY A 1 114 ? 5.194 -12.505 -13.146 1.00 68.38 114 GLY A O 1
ATOM 961 N N . LYS A 1 115 ? 3.897 -13.104 -14.889 1.00 68.62 115 LYS A N 1
ATOM 962 C CA . LYS A 1 115 ? 4.969 -13.212 -15.908 1.00 68.62 115 LYS A CA 1
ATOM 963 C C . LYS A 1 115 ? 5.970 -12.050 -15.932 1.00 68.62 115 LYS A C 1
ATOM 965 O O . LYS A 1 115 ? 7.156 -12.302 -16.089 1.00 68.62 115 LYS A O 1
ATOM 970 N N . VAL A 1 116 ? 5.501 -10.811 -15.789 1.00 81.81 116 VAL A N 1
ATOM 971 C CA . VAL A 1 116 ? 6.361 -9.630 -15.616 1.00 81.81 116 VAL A CA 1
ATOM 972 C C . VAL A 1 116 ? 6.051 -9.059 -14.241 1.00 81.81 116 VAL A C 1
ATOM 974 O O . VAL A 1 116 ? 5.016 -8.410 -14.095 1.00 81.81 116 VAL A O 1
ATOM 977 N N . PRO A 1 117 ? 6.840 -9.375 -13.208 1.00 87.75 117 PRO A N 1
ATOM 978 C CA . PRO A 1 117 ? 6.514 -8.955 -11.860 1.00 87.75 117 PRO A CA 1
ATOM 979 C C . PRO A 1 117 ? 6.872 -7.485 -11.617 1.00 87.75 117 PRO A C 1
ATOM 981 O O . PRO A 1 117 ? 7.854 -6.983 -12.151 1.00 87.75 117 PRO A O 1
ATOM 984 N N . PHE A 1 118 ? 6.093 -6.801 -10.774 1.00 90.50 118 PHE A N 1
ATOM 985 C CA . PHE A 1 118 ? 6.205 -5.352 -10.568 1.00 90.50 118 PHE A CA 1
ATOM 986 C C . PHE A 1 118 ? 7.547 -4.914 -9.975 1.00 90.50 118 PHE A C 1
ATOM 988 O O . PHE A 1 118 ? 7.882 -3.743 -10.060 1.00 90.50 118 PHE A O 1
ATOM 995 N N . TRP A 1 119 ? 8.287 -5.808 -9.316 1.00 90.94 119 TRP A N 1
ATOM 996 C CA . TRP A 1 119 ? 9.578 -5.468 -8.720 1.00 90.94 119 TRP A CA 1
ATOM 997 C C . TRP A 1 119 ? 10.700 -5.338 -9.749 1.00 90.94 119 TRP A C 1
ATOM 999 O O . TRP A 1 119 ? 11.765 -4.867 -9.377 1.00 90.94 119 TRP A O 1
ATOM 1009 N N . ILE A 1 120 ? 10.479 -5.739 -11.004 1.00 89.19 120 ILE A N 1
ATOM 1010 C CA . ILE A 1 120 ? 11.445 -5.550 -12.089 1.00 89.19 120 ILE A CA 1
ATOM 1011 C C . ILE A 1 120 ? 11.304 -4.132 -12.626 1.00 89.19 120 ILE A C 1
ATOM 1013 O O . I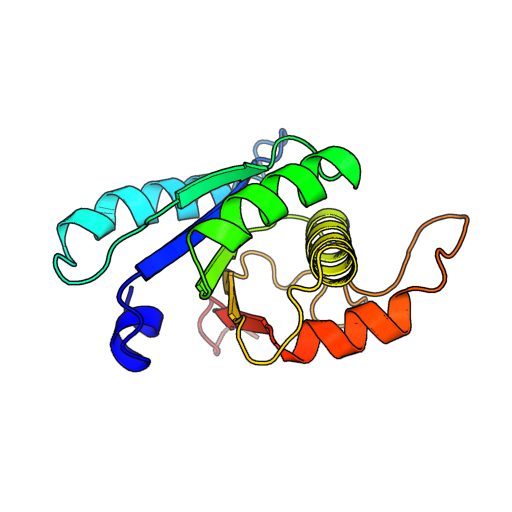LE A 1 120 ? 10.197 -3.705 -12.956 1.00 89.19 120 ILE A O 1
ATOM 1017 N N . ASP A 1 121 ? 12.417 -3.407 -12.674 1.00 82.19 121 ASP A N 1
ATOM 1018 C CA . ASP A 1 121 ? 12.486 -2.117 -13.352 1.00 82.19 121 ASP A CA 1
ATOM 1019 C C . ASP A 1 121 ? 12.410 -2.316 -14.874 1.00 82.19 121 ASP A C 1
ATOM 1021 O O . ASP A 1 121 ? 13.216 -3.042 -15.457 1.00 82.19 121 ASP A O 1
ATOM 1025 N N . ASP A 1 122 ? 11.415 -1.702 -15.513 1.00 74.88 122 ASP A N 1
ATOM 1026 C CA . ASP A 1 122 ? 11.241 -1.679 -16.968 1.00 74.88 122 ASP A CA 1
ATOM 1027 C C . ASP A 1 122 ? 11.745 -0.368 -17.603 1.00 74.88 122 ASP A C 1
ATOM 1029 O O . ASP A 1 122 ? 11.571 -0.151 -18.805 1.00 74.88 122 ASP A O 1
ATOM 1033 N N . GLY A 1 123 ? 12.384 0.496 -16.805 1.00 72.69 123 GLY A N 1
ATOM 1034 C CA . GLY A 1 123 ? 13.011 1.738 -17.241 1.00 72.69 123 GLY A CA 1
ATOM 1035 C C . GLY A 1 123 ? 14.347 1.554 -17.972 1.00 72.69 123 GLY A C 1
ATOM 1036 O O . GLY A 1 123 ? 14.951 0.483 -17.996 1.00 72.69 123 GLY A O 1
ATOM 1037 N N . SER A 1 124 ? 14.834 2.646 -18.571 1.00 64.81 124 SER A N 1
ATOM 1038 C CA . SER A 1 124 ? 16.104 2.682 -19.314 1.00 64.81 124 SER A CA 1
ATOM 1039 C C . SER A 1 124 ? 17.351 2.618 -18.425 1.00 64.81 124 SER A C 1
ATOM 1041 O O . SER A 1 124 ? 18.423 2.266 -18.909 1.00 64.81 124 SER A O 1
ATOM 1043 N N . GLU A 1 125 ? 17.223 2.957 -17.142 1.00 70.00 125 GLU A N 1
ATOM 1044 C CA . GLU A 1 125 ? 18.292 2.901 -16.144 1.00 70.00 125 GLU A CA 1
ATOM 1045 C C . GLU A 1 125 ? 17.809 2.076 -14.951 1.00 70.00 125 GLU A C 1
ATOM 1047 O O . GLU A 1 125 ? 16.858 2.461 -14.277 1.00 70.00 125 GLU A O 1
ATOM 1052 N N . ASN A 1 126 ? 18.456 0.936 -14.701 1.00 78.69 126 ASN A N 1
ATOM 1053 C CA . ASN A 1 126 ? 18.112 0.063 -13.583 1.00 78.69 126 ASN A CA 1
ATOM 1054 C C . ASN A 1 126 ? 18.571 0.705 -12.265 1.00 78.69 126 ASN A C 1
ATOM 1056 O O . ASN A 1 126 ? 19.761 0.963 -12.077 1.00 78.69 126 ASN A O 1
ATOM 1060 N N . ASP A 1 127 ? 17.640 0.932 -11.338 1.00 86.75 127 ASP A N 1
ATOM 1061 C CA . ASP A 1 127 ? 17.940 1.538 -10.034 1.00 86.75 127 ASP A CA 1
ATOM 1062 C C . ASP A 1 127 ? 18.657 0.607 -9.030 1.00 86.75 127 ASP A C 1
ATOM 1064 O O . ASP A 1 127 ? 18.944 1.011 -7.901 1.00 86.75 127 ASP A O 1
ATOM 1068 N N . GLY A 1 128 ? 18.939 -0.640 -9.414 1.00 91.81 128 GLY A N 1
ATOM 1069 C CA . GLY A 1 128 ? 19.610 -1.654 -8.602 1.00 91.81 128 GLY A CA 1
ATOM 1070 C C . GLY A 1 128 ? 18.747 -2.236 -7.480 1.00 91.81 128 GLY A C 1
ATOM 1071 O O . GLY A 1 128 ? 19.256 -2.990 -6.649 1.00 91.81 128 GLY A O 1
ATOM 1072 N N . MET A 1 129 ? 17.451 -1.906 -7.414 1.00 94.06 129 MET A N 1
ATOM 1073 C CA . MET A 1 129 ? 16.596 -2.251 -6.272 1.00 94.06 129 MET A CA 1
ATOM 1074 C C . MET A 1 129 ? 15.732 -3.496 -6.474 1.00 94.06 129 MET A C 1
ATOM 1076 O O . MET A 1 129 ? 15.075 -3.919 -5.523 1.00 94.06 129 MET A O 1
ATOM 1080 N N . ASP A 1 130 ? 15.737 -4.117 -7.654 1.00 94.12 130 ASP A N 1
ATOM 1081 C CA . ASP A 1 130 ? 14.828 -5.223 -7.992 1.00 94.12 130 ASP A CA 1
ATOM 1082 C C . ASP A 1 130 ? 14.858 -6.367 -6.966 1.00 94.12 130 ASP A C 1
ATOM 1084 O O . ASP A 1 130 ? 13.812 -6.824 -6.500 1.00 94.12 130 ASP A O 1
ATOM 1088 N N . ALA A 1 131 ? 16.054 -6.806 -6.555 1.00 94.94 131 ALA A N 1
ATOM 1089 C CA . ALA A 1 131 ? 16.213 -7.873 -5.565 1.00 94.94 131 ALA A CA 1
ATOM 1090 C C . ALA A 1 131 ? 15.686 -7.469 -4.177 1.00 94.94 131 ALA A C 1
ATOM 1092 O O . ALA A 1 131 ? 15.037 -8.268 -3.500 1.00 94.94 131 ALA A O 1
ATOM 1093 N N . ILE A 1 132 ? 15.916 -6.216 -3.775 1.00 96.38 132 ILE A N 1
ATOM 1094 C CA . ILE A 1 132 ? 15.488 -5.678 -2.477 1.00 96.38 132 ILE A CA 1
ATOM 1095 C C . ILE A 1 132 ? 13.963 -5.539 -2.445 1.00 96.38 132 ILE A C 1
ATOM 1097 O O . ILE A 1 132 ? 13.317 -5.939 -1.477 1.00 96.38 132 ILE A O 1
ATOM 1101 N N . ILE A 1 133 ? 13.370 -5.018 -3.521 1.00 95.75 133 ILE A N 1
ATOM 1102 C CA . ILE A 1 133 ? 11.918 -4.863 -3.645 1.00 95.75 133 ILE A CA 1
ATOM 1103 C C . ILE A 1 133 ? 11.251 -6.238 -3.709 1.00 95.75 133 ILE A C 1
ATOM 1105 O O . ILE A 1 133 ? 10.218 -6.440 -3.069 1.00 95.75 133 ILE A O 1
ATOM 1109 N N . LYS A 1 134 ? 11.843 -7.207 -4.414 1.00 94.88 134 LYS A N 1
ATOM 1110 C CA . LYS A 1 134 ? 11.361 -8.593 -4.431 1.00 94.88 134 LYS A CA 1
ATOM 1111 C C . LYS A 1 134 ? 11.342 -9.204 -3.030 1.00 94.88 134 LYS A C 1
ATOM 1113 O O . LYS A 1 134 ? 10.341 -9.809 -2.654 1.00 94.88 134 LYS A O 1
ATOM 1118 N N . GLU A 1 135 ? 12.408 -9.027 -2.250 1.00 95.31 135 GLU A N 1
ATOM 1119 C CA . GLU A 1 135 ? 12.467 -9.527 -0.873 1.00 95.31 135 GLU A CA 1
ATOM 1120 C C . GLU A 1 135 ? 11.420 -8.847 0.018 1.00 95.31 135 GLU A C 1
ATOM 1122 O O . GLU A 1 135 ? 10.646 -9.521 0.697 1.00 95.31 135 GLU A O 1
ATOM 1127 N N . ALA A 1 136 ? 11.310 -7.518 -0.063 1.00 95.25 136 ALA A N 1
ATOM 1128 C CA . ALA A 1 136 ? 10.293 -6.746 0.648 1.00 95.25 136 ALA A CA 1
ATOM 1129 C C . ALA A 1 136 ? 8.859 -7.182 0.302 1.00 95.25 136 ALA A C 1
ATOM 1131 O O . ALA A 1 136 ? 7.970 -7.177 1.157 1.00 95.25 136 ALA A O 1
ATOM 1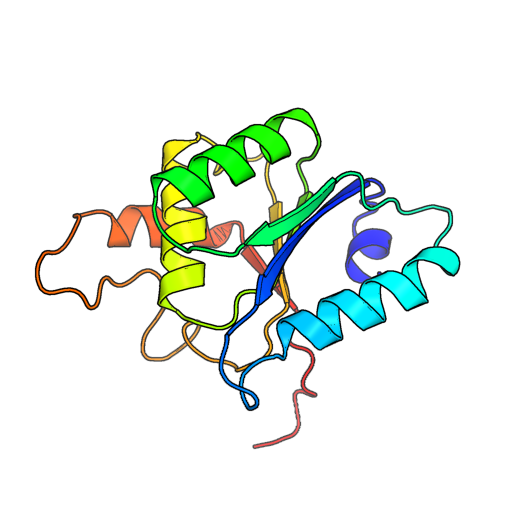132 N N . SER A 1 137 ? 8.632 -7.598 -0.945 1.00 93.31 137 SER A N 1
ATOM 1133 C CA . SER A 1 137 ? 7.320 -8.022 -1.442 1.00 93.31 137 SER A CA 1
ATOM 1134 C C . SER A 1 137 ? 6.811 -9.315 -0.798 1.00 93.31 137 SER A C 1
ATOM 1136 O O . SER A 1 137 ? 5.617 -9.590 -0.874 1.00 93.31 137 SER A O 1
ATOM 1138 N N . LYS A 1 138 ? 7.655 -10.078 -0.086 1.00 91.12 138 LYS A N 1
ATOM 1139 C CA . LYS A 1 138 ? 7.210 -11.233 0.717 1.00 91.12 138 LYS A CA 1
ATOM 1140 C C . LYS A 1 138 ? 6.263 -10.850 1.859 1.00 91.12 138 LYS A C 1
ATOM 1142 O O . LYS A 1 138 ? 5.561 -11.713 2.375 1.00 91.12 138 LYS A O 1
ATOM 1147 N N . ARG A 1 139 ? 6.217 -9.570 2.247 1.00 90.06 139 ARG A N 1
ATOM 1148 C CA . ARG A 1 139 ? 5.291 -9.041 3.269 1.00 90.06 139 ARG A CA 1
ATOM 1149 C C . ARG A 1 139 ? 3.930 -8.621 2.707 1.00 90.06 139 ARG A C 1
ATOM 1151 O O . ARG A 1 139 ? 3.132 -8.005 3.417 1.00 90.06 139 ARG A O 1
ATOM 1158 N N . ILE A 1 140 ? 3.672 -8.918 1.433 1.00 94.06 140 ILE A N 1
ATOM 1159 C CA . ILE A 1 140 ? 2.409 -8.609 0.771 1.00 94.06 140 ILE A CA 1
ATOM 1160 C C . ILE A 1 140 ? 1.468 -9.810 0.878 1.00 94.06 140 ILE A C 1
ATOM 1162 O O . ILE A 1 140 ? 1.760 -10.894 0.377 1.00 94.06 140 ILE A O 1
ATOM 1166 N N . LEU A 1 141 ? 0.296 -9.588 1.468 1.00 93.25 141 LEU A N 1
ATOM 1167 C CA . LEU A 1 141 ? -0.863 -10.458 1.326 1.00 93.25 141 LEU A CA 1
ATOM 1168 C C . LEU A 1 141 ? -1.697 -9.964 0.142 1.00 93.25 141 LEU A C 1
ATOM 1170 O O . LEU A 1 141 ? -2.108 -8.807 0.116 1.00 93.25 141 LEU A O 1
ATOM 1174 N N . ILE A 1 142 ? -1.983 -10.831 -0.824 1.00 90.62 142 ILE A N 1
ATOM 1175 C CA . ILE A 1 142 ? -2.790 -10.470 -1.994 1.00 90.62 142 ILE A CA 1
ATOM 1176 C C . ILE A 1 142 ? -4.219 -10.973 -1.796 1.00 90.62 142 ILE A C 1
ATOM 1178 O O . ILE A 1 142 ? -4.441 -12.154 -1.532 1.00 90.62 142 ILE A O 1
ATOM 1182 N N . VAL A 1 143 ? -5.190 -10.080 -1.967 1.00 89.00 143 VAL A N 1
ATOM 1183 C CA . VAL A 1 143 ? -6.616 -10.403 -2.030 1.00 89.00 143 VAL A CA 1
ATOM 1184 C C . VAL A 1 143 ? -7.050 -10.317 -3.492 1.00 89.00 143 VAL A C 1
ATOM 1186 O O . VAL A 1 143 ? -7.261 -9.220 -4.011 1.00 89.00 143 VAL A O 1
ATOM 1189 N N . ASP A 1 144 ? -7.157 -11.468 -4.165 1.00 81.88 144 ASP A N 1
ATOM 1190 C CA . ASP A 1 144 ? -7.771 -11.565 -5.499 1.00 81.88 144 ASP A CA 1
ATOM 1191 C C . ASP A 1 144 ? -9.289 -11.704 -5.333 1.00 81.88 144 ASP A C 1
ATOM 1193 O O . ASP A 1 144 ? -9.782 -12.616 -4.671 1.00 81.88 144 ASP A O 1
ATOM 1197 N N . LEU A 1 145 ? -10.033 -10.767 -5.920 1.00 68.56 145 LEU A N 1
ATOM 1198 C CA . LEU A 1 145 ? -11.495 -10.730 -5.859 1.00 68.56 145 LEU A CA 1
ATOM 1199 C C . LEU A 1 145 ? -12.161 -11.604 -6.935 1.00 68.56 145 LEU A C 1
ATOM 1201 O O . LEU A 1 145 ? -13.389 -11.647 -7.011 1.00 68.56 145 LEU A O 1
ATOM 1205 N N . ARG A 1 146 ? -11.388 -12.289 -7.790 1.00 65.56 146 ARG A N 1
ATOM 1206 C CA . ARG A 1 146 ? -11.938 -13.204 -8.798 1.00 65.56 146 ARG A CA 1
ATOM 1207 C C . ARG A 1 146 ? -12.075 -14.636 -8.268 1.00 65.56 146 ARG A C 1
ATOM 1209 O O . ARG A 1 146 ? -11.128 -15.146 -7.673 1.00 65.56 146 ARG A O 1
ATOM 1216 N N . PRO A 1 147 ? -13.194 -15.330 -8.558 1.00 56.88 147 PRO A N 1
ATOM 1217 C CA . PRO A 1 147 ? -13.315 -16.762 -8.302 1.00 56.88 147 PRO A CA 1
ATOM 1218 C C . PRO A 1 147 ? -12.201 -17.545 -9.009 1.00 56.88 147 PRO A C 1
ATOM 1220 O O . PRO A 1 147 ? 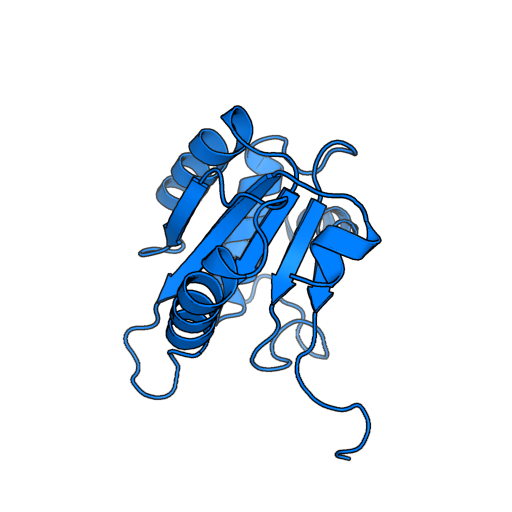-11.844 -17.233 -10.147 1.00 56.88 147 PRO A O 1
ATOM 1223 N N . LEU A 1 148 ? -11.694 -18.597 -8.358 1.00 51.59 148 LEU A N 1
ATOM 1224 C CA . LEU A 1 148 ? -10.662 -19.502 -8.892 1.00 51.59 148 LEU A CA 1
ATOM 1225 C C . LEU A 1 148 ? -11.074 -20.210 -10.204 1.00 51.59 148 LEU A C 1
ATOM 1227 O O . LEU A 1 148 ? -10.213 -20.722 -10.908 1.00 51.59 148 LEU A O 1
ATOM 1231 N N . ASN A 1 149 ? -12.362 -20.186 -10.568 1.00 41.25 149 ASN A N 1
ATOM 1232 C CA . ASN A 1 149 ? -12.953 -21.037 -11.607 1.00 41.25 149 ASN A CA 1
ATOM 1233 C C . ASN A 1 149 ? -13.294 -20.304 -12.916 1.00 41.25 149 ASN A C 1
ATOM 1235 O O . ASN A 1 149 ? -14.356 -20.532 -13.489 1.00 41.25 149 ASN A O 1
ATOM 1239 N N . LEU A 1 150 ? -12.426 -19.417 -13.397 1.00 44.47 150 LEU A N 1
ATOM 1240 C CA . LEU A 1 150 ? -12.514 -18.920 -14.776 1.00 44.47 150 LEU A CA 1
ATOM 1241 C C . LEU A 1 150 ? -11.134 -19.031 -15.436 1.00 44.47 150 LEU A C 1
ATOM 1243 O O . LEU A 1 150 ? -10.324 -18.098 -15.379 1.00 44.47 150 LEU A O 1
ATOM 1247 N N . THR A 1 151 ? -10.888 -20.227 -15.977 1.00 43.12 151 THR A N 1
ATOM 1248 C CA . THR A 1 151 ? -9.908 -20.544 -17.030 1.00 43.12 151 THR A CA 1
ATOM 1249 C C . THR A 1 151 ? -10.549 -20.403 -18.393 1.00 43.12 151 THR A C 1
ATOM 1251 O O . THR A 1 151 ? -11.664 -20.951 -18.547 1.00 43.12 151 THR A O 1
#

Secondary structure (DSSP, 8-state):
-HHHHHTT--EEEEEEE--SSTTT-HHHHHHHHHHHHHTT-TT-EEEEEEEE---SHHHHHHHHHHHHTT-SEEEEE--SHHHHHHHHHHHHHTT--STT-EEEEEESS-TTSSSS-TTS--SSS--S-HHHHHHHGGGEEEEE-S-S---

Organism: NCBI:txid75299

Sequence (151 aa):
MEVMRKFQWREFAFFYSLTTTRKGRKCYYVQKELSNVQNLYSDIEIVLKRQIDEADSKTMRKLLSSGKSRARIFLVCLETGYQKRQFMKSAVLENMVTEEYVYVYVETSRSHFGKVPFWIDDGSENDGMDAIIKEASKRILIVDLRPLNLT

Foldseek 3Di:
DVVCVVVVPQEEAEEEEADPDPVQRPRVVVVVVCVVCVVVCPSHDHQYYDYDDDLDLVSLLVVVVVRVVGHQEYEYEYRDLSSLQSNLVSCVVNVNLDPSHAYEYEDDDPPQVPDNHSLDDPDPDGPPCSVVSVVSCVRYHYDYPDDPPDD

InterPro domains:
  IPR001828 Receptor, ligand binding region [PF01094] (2-110)
  IPR028082 Periplasmic binding protein-like I [SSF53822] (2-147)

Radius of gyration: 15.07 Å; chains: 1; bounding box: 41×33×35 Å